Protein AF-A0A7V3WMC3-F1 (afdb_monomer)

Radius of gyration: 13.65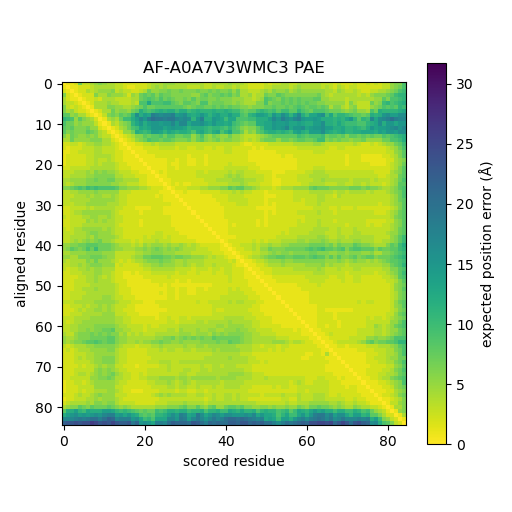 Å; Cα contacts (8 Å, |Δi|>4): 105; chains: 1; bounding box: 38×32×32 Å

Mean predicted aligned error: 4.44 Å

Structure (mmCIF, N/CA/C/O backbone):
data_AF-A0A7V3WMC3-F1
#
_entry.id   AF-A0A7V3WMC3-F1
#
loop_
_atom_site.group_PDB
_atom_site.id
_atom_site.type_symbol
_atom_site.label_atom_id
_atom_site.label_alt_id
_atom_site.label_comp_id
_atom_site.label_asym_id
_atom_site.label_entity_id
_atom_site.label_seq_id
_atom_site.pdbx_PDB_ins_code
_atom_site.Cartn_x
_atom_site.Cartn_y
_atom_site.Cartn_z
_atom_site.occupancy
_atom_site.B_iso_or_equiv
_atom_site.auth_seq_id
_atom_site.auth_comp_id
_atom_site.auth_asym_id
_atom_site.auth_atom_id
_atom_site.pdbx_PDB_model_num
ATOM 1 N N . MET A 1 1 ? -0.867 -0.783 6.154 1.00 91.19 1 MET A N 1
ATOM 2 C CA . MET A 1 1 ? -2.204 -0.308 6.566 1.00 91.19 1 MET A CA 1
ATOM 3 C C . MET A 1 1 ? -2.083 1.147 6.969 1.00 91.19 1 MET A C 1
ATOM 5 O O . MET A 1 1 ? -1.037 1.517 7.491 1.00 91.19 1 MET A O 1
ATOM 9 N N . PHE A 1 2 ? -3.087 1.966 6.683 1.00 90.06 2 PHE A N 1
ATOM 10 C CA . PHE A 1 2 ? -3.115 3.385 7.048 1.00 90.06 2 PHE A CA 1
ATOM 11 C C . PHE A 1 2 ? -4.553 3.823 7.367 1.00 90.06 2 PHE A C 1
ATOM 13 O O . PHE A 1 2 ? -5.420 2.967 7.532 1.00 90.06 2 PHE A O 1
ATOM 20 N N . GLY A 1 3 ? -4.796 5.126 7.517 1.00 86.62 3 GLY A N 1
ATOM 21 C CA . GLY A 1 3 ? -6.146 5.662 7.700 1.00 86.62 3 GLY A CA 1
ATOM 22 C C . GLY A 1 3 ? -6.710 5.490 9.114 1.00 86.62 3 GLY A C 1
ATOM 23 O O . GLY A 1 3 ? -5.970 5.394 10.100 1.00 86.62 3 GLY A O 1
ATOM 24 N N . SER A 1 4 ? -8.043 5.492 9.225 1.00 83.25 4 SER A N 1
ATOM 25 C CA . SER A 1 4 ? -8.759 5.545 10.513 1.00 83.25 4 SER A CA 1
ATOM 26 C C . SER A 1 4 ? -8.464 4.348 11.420 1.00 83.25 4 SER A C 1
ATOM 28 O O . SER A 1 4 ? -8.378 4.518 12.638 1.00 83.25 4 SER A O 1
ATOM 30 N N . TYR A 1 5 ? -8.228 3.168 10.832 1.00 80.12 5 TYR A N 1
ATOM 31 C CA . TYR A 1 5 ? -7.828 1.953 11.547 1.00 80.12 5 TYR A CA 1
ATOM 32 C C . TYR A 1 5 ? -6.512 2.112 12.299 1.00 80.12 5 TYR A C 1
ATOM 34 O O . TYR A 1 5 ? -6.407 1.652 13.433 1.00 80.12 5 TYR A O 1
ATOM 42 N N . VAL A 1 6 ? -5.531 2.8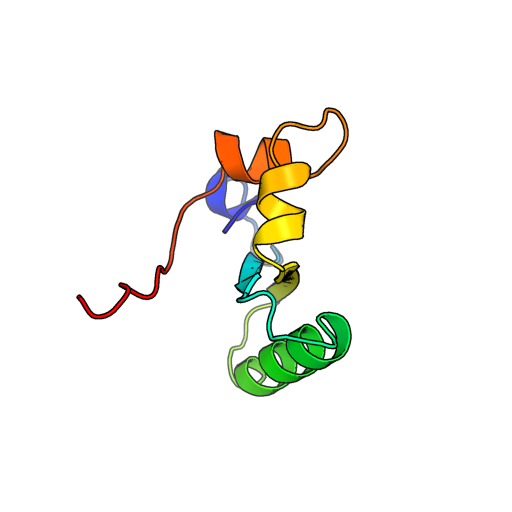01 11.715 1.00 81.56 6 VAL A N 1
ATOM 43 C CA . VAL A 1 6 ? -4.250 3.029 12.395 1.00 81.56 6 VAL A CA 1
ATOM 44 C C . VAL A 1 6 ? -4.350 4.166 13.416 1.00 81.56 6 VAL A C 1
ATOM 46 O O . VAL A 1 6 ? -3.717 4.113 14.465 1.00 81.56 6 VAL A O 1
ATOM 49 N N . ARG A 1 7 ? -5.204 5.164 13.162 1.00 79.69 7 ARG A N 1
ATOM 50 C CA . ARG A 1 7 ? -5.433 6.301 14.072 1.00 79.69 7 ARG A CA 1
ATOM 51 C C . ARG A 1 7 ? -6.377 5.999 15.243 1.00 79.69 7 ARG A C 1
ATOM 53 O O . ARG A 1 7 ? -6.614 6.883 16.061 1.00 79.69 7 ARG A O 1
ATOM 60 N N . GLY A 1 8 ? -6.946 4.793 15.319 1.00 75.44 8 GLY A N 1
ATOM 61 C CA . GLY A 1 8 ? -7.903 4.408 16.365 1.00 75.44 8 GLY A CA 1
ATOM 62 C C . GLY A 1 8 ? -9.254 5.135 16.291 1.00 75.44 8 GLY A C 1
ATOM 63 O O . GLY A 1 8 ? -10.011 5.114 17.254 1.00 75.44 8 GLY A O 1
ATOM 64 N N . GLN A 1 9 ? -9.569 5.773 15.161 1.00 76.81 9 GLN A N 1
ATOM 65 C CA . GLN A 1 9 ? -10.797 6.555 14.944 1.00 76.81 9 GLN A CA 1
ATOM 66 C C . GLN A 1 9 ? -11.828 5.753 14.138 1.00 76.81 9 GLN A C 1
ATOM 68 O O . GLN A 1 9 ? -12.445 6.264 13.206 1.00 76.81 9 GLN A O 1
ATOM 73 N N . THR A 1 10 ? -11.956 4.458 14.428 1.00 74.94 10 THR A N 1
ATOM 74 C CA . THR A 1 10 ? -12.835 3.569 13.662 1.00 74.94 10 THR A CA 1
ATOM 75 C C . THR A 1 10 ? -14.275 3.623 14.159 1.00 74.94 10 THR A C 1
ATOM 77 O O . THR A 1 10 ? -14.557 3.698 15.355 1.00 74.94 10 THR A O 1
ATOM 80 N N . HIS A 1 11 ? -15.202 3.547 13.210 1.00 73.81 11 HIS A N 1
ATOM 81 C CA . HIS A 1 11 ? -16.634 3.373 13.427 1.00 73.81 11 HIS A CA 1
ATOM 82 C C . HIS A 1 11 ? -17.096 2.094 12.715 1.00 73.81 11 HIS A C 1
ATOM 84 O O . HIS A 1 11 ? -16.338 1.506 11.944 1.00 73.81 11 HIS A O 1
ATOM 90 N N . ARG A 1 12 ? -18.338 1.651 12.961 1.00 69.31 12 ARG A N 1
ATOM 91 C CA . ARG A 1 12 ? -18.885 0.405 12.380 1.00 69.31 12 ARG A CA 1
ATOM 92 C C . ARG A 1 12 ? -18.761 0.315 10.855 1.00 69.31 12 ARG A C 1
ATOM 94 O O . ARG A 1 12 ? -18.601 -0.786 10.350 1.00 69.31 12 ARG A O 1
ATOM 101 N N . ASP A 1 13 ? -18.773 1.454 10.168 1.00 69.94 13 ASP A N 1
ATOM 102 C CA . ASP A 1 13 ? -18.734 1.539 8.704 1.00 69.94 13 ASP A CA 1
ATOM 103 C C . ASP A 1 13 ? -17.362 1.992 8.166 1.00 69.94 13 ASP A C 1
ATOM 105 O O . ASP A 1 13 ? -17.245 2.453 7.031 1.00 69.94 13 ASP A O 1
ATOM 109 N N . SER A 1 14 ? -16.307 1.936 8.987 1.00 79.94 14 SER A N 1
ATOM 110 C CA . SER A 1 14 ? -14.966 2.327 8.548 1.00 79.94 14 SER A CA 1
ATOM 111 C C . SER A 1 14 ? -14.389 1.347 7.526 1.00 79.94 14 SER A C 1
ATOM 113 O O . SER A 1 14 ? -14.420 0.134 7.712 1.00 79.94 14 SER A O 1
ATOM 115 N N . HIS A 1 15 ? -13.797 1.902 6.468 1.00 84.06 15 HIS A N 1
ATOM 116 C CA . HIS A 1 15 ? -13.043 1.149 5.472 1.00 84.06 15 HIS A CA 1
ATOM 117 C C . HIS A 1 15 ? -11.641 0.824 5.990 1.00 84.06 15 HIS A C 1
ATOM 119 O O . HIS A 1 15 ? -11.012 1.642 6.662 1.00 84.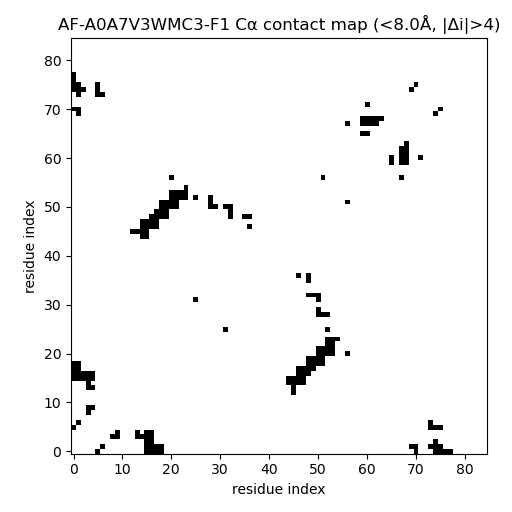06 15 HIS A O 1
ATOM 125 N N . LEU A 1 16 ? -11.139 -0.364 5.660 1.00 88.44 16 LEU A N 1
ATOM 126 C CA . LEU A 1 16 ? -9.758 -0.752 5.914 1.00 88.44 16 LEU A CA 1
ATOM 127 C C . LEU A 1 16 ? -8.859 -0.283 4.764 1.00 88.44 16 LEU A C 1
ATOM 129 O O . LEU A 1 16 ? -8.917 -0.841 3.665 1.00 88.44 16 LEU A O 1
ATOM 133 N N . ASP A 1 17 ? -7.995 0.696 5.028 1.00 92.19 17 ASP A N 1
ATOM 134 C CA . ASP A 1 17 ? -7.078 1.245 4.028 1.00 92.19 17 ASP A CA 1
ATOM 135 C C . ASP A 1 17 ? -5.749 0.475 3.966 1.00 92.19 17 ASP A C 1
ATOM 137 O O . ASP A 1 17 ? -4.961 0.396 4.925 1.00 92.19 17 ASP A O 1
ATOM 141 N N . ILE A 1 18 ? -5.460 -0.085 2.793 1.00 94.19 18 ILE A N 1
ATOM 142 C CA . ILE A 1 18 ? -4.286 -0.914 2.532 1.00 94.19 18 ILE A CA 1
ATOM 143 C C . ILE A 1 18 ? -3.531 -0.369 1.322 1.00 94.19 18 ILE A C 1
ATOM 145 O O . ILE A 1 18 ? -4.057 -0.271 0.217 1.00 94.19 18 ILE A O 1
ATOM 149 N N . LEU A 1 19 ? -2.244 -0.085 1.521 1.00 96.06 19 LEU A N 1
ATOM 150 C CA . LEU A 1 19 ? -1.286 0.092 0.438 1.00 96.06 19 LEU A CA 1
ATOM 151 C C . LEU A 1 19 ? -0.472 -1.193 0.316 1.00 96.06 19 LEU A C 1
ATOM 153 O O . LEU A 1 19 ? 0.143 -1.628 1.291 1.00 96.06 19 LEU A O 1
ATOM 157 N N . VAL A 1 20 ? -0.457 -1.777 -0.876 1.00 96.69 20 VAL A N 1
ATOM 158 C CA . VAL A 1 20 ? 0.381 -2.923 -1.222 1.00 96.69 20 VAL A CA 1
ATOM 159 C C . VAL A 1 20 ? 1.510 -2.435 -2.118 1.00 96.69 20 VAL A C 1
ATOM 161 O O . VAL A 1 20 ? 1.276 -1.980 -3.240 1.00 96.69 20 VAL A O 1
ATOM 164 N N . VAL A 1 21 ? 2.737 -2.535 -1.612 1.00 96.62 21 VAL A N 1
ATOM 165 C CA . VAL A 1 21 ? 3.946 -2.284 -2.397 1.00 96.62 21 VAL A CA 1
ATOM 166 C C . VAL A 1 21 ? 4.333 -3.586 -3.092 1.00 96.62 21 VAL A C 1
ATOM 168 O O . VAL A 1 21 ? 4.561 -4.601 -2.435 1.00 96.62 21 VAL A O 1
ATOM 171 N N . VAL A 1 22 ? 4.356 -3.568 -4.421 1.00 96.44 22 VAL A N 1
ATOM 172 C CA . VAL A 1 22 ? 4.685 -4.724 -5.263 1.00 96.44 22 VAL A CA 1
ATOM 173 C C . VAL A 1 22 ? 6.004 -4.517 -5.992 1.00 96.44 22 VAL A C 1
ATOM 175 O O . VAL A 1 22 ? 6.473 -3.392 -6.153 1.00 96.44 22 VAL A O 1
ATOM 178 N N . ASP A 1 23 ? 6.592 -5.617 -6.447 1.00 95.31 23 ASP A N 1
ATOM 179 C CA . ASP A 1 23 ? 7.792 -5.590 -7.277 1.00 95.31 23 ASP A CA 1
ATOM 180 C C . ASP A 1 23 ? 7.556 -4.828 -8.594 1.00 95.31 23 ASP A C 1
ATOM 182 O O . ASP A 1 23 ? 6.438 -4.784 -9.118 1.00 95.31 23 ASP A O 1
ATOM 186 N N . ASP A 1 24 ? 8.616 -4.236 -9.146 1.00 94.81 24 ASP A N 1
ATOM 187 C CA . ASP A 1 24 ? 8.541 -3.457 -10.384 1.00 94.81 24 ASP A CA 1
ATOM 188 C C . ASP A 1 24 ? 8.182 -4.302 -11.617 1.00 94.81 24 ASP A C 1
ATOM 190 O O . ASP A 1 24 ? 7.695 -3.757 -12.607 1.00 94.81 24 ASP A O 1
ATOM 194 N N . SER A 1 25 ? 8.339 -5.629 -11.540 1.00 95.50 25 SER A N 1
ATOM 195 C CA . SER A 1 25 ? 7.856 -6.582 -12.550 1.00 95.50 25 SER A CA 1
ATOM 196 C C . SER A 1 25 ? 6.334 -6.578 -12.730 1.00 95.50 25 SER A C 1
ATOM 198 O O . SER A 1 25 ? 5.834 -7.057 -13.751 1.00 95.50 25 SER A O 1
ATOM 200 N N . VAL A 1 26 ? 5.573 -6.006 -11.790 1.00 95.69 26 VAL A N 1
ATOM 201 C CA . VAL A 1 26 ? 4.134 -5.795 -11.959 1.00 95.69 26 VAL A CA 1
ATOM 202 C C . VAL A 1 26 ? 3.878 -4.678 -12.975 1.00 95.69 26 VAL A C 1
ATOM 204 O O . VAL A 1 26 ? 3.972 -3.480 -12.680 1.00 95.69 26 VAL A O 1
ATOM 207 N N . ALA A 1 27 ? 3.489 -5.088 -14.182 1.00 92.50 27 ALA A N 1
ATOM 208 C CA . ALA A 1 27 ? 3.218 -4.179 -15.292 1.00 92.50 27 ALA A CA 1
ATOM 209 C C . ALA A 1 27 ? 2.000 -3.270 -15.034 1.00 92.50 27 ALA A C 1
ATOM 211 O O . ALA A 1 27 ? 2.093 -2.052 -15.202 1.00 92.50 27 ALA A O 1
ATOM 212 N N . ASP A 1 28 ? 0.882 -3.847 -14.580 1.00 95.69 28 ASP A N 1
ATOM 213 C CA . ASP A 1 28 ? -0.386 -3.138 -14.377 1.00 95.69 28 ASP A CA 1
ATOM 214 C C . ASP A 1 28 ? -0.842 -3.205 -12.911 1.00 95.69 28 ASP A C 1
ATOM 216 O O . ASP A 1 28 ? -1.477 -4.159 -12.457 1.00 95.69 28 ASP A O 1
ATOM 220 N N . THR A 1 29 ? -0.546 -2.144 -12.159 1.00 96.00 29 THR A N 1
ATOM 221 C CA . THR A 1 29 ? -0.952 -2.027 -10.752 1.00 96.00 29 THR A CA 1
ATOM 222 C C . THR A 1 29 ? -2.467 -1.894 -10.581 1.00 96.00 29 THR A C 1
ATOM 224 O O . THR A 1 29 ? -3.000 -2.271 -9.534 1.00 96.00 29 THR A O 1
ATOM 227 N N . ARG A 1 30 ? -3.195 -1.400 -11.593 1.00 94.88 30 ARG A N 1
ATOM 228 C CA . ARG A 1 30 ? -4.659 -1.300 -11.554 1.00 94.88 30 ARG A CA 1
ATOM 229 C C . ARG A 1 30 ? -5.281 -2.685 -11.689 1.00 94.88 30 ARG A C 1
ATOM 231 O O . ARG A 1 30 ? -6.167 -3.019 -10.901 1.00 94.88 30 ARG A O 1
ATOM 238 N N . ALA A 1 31 ? -4.808 -3.492 -12.637 1.00 96.50 31 ALA A N 1
ATOM 239 C CA . ALA A 1 31 ? -5.233 -4.884 -12.770 1.00 96.50 31 ALA A CA 1
ATOM 240 C C . ALA A 1 31 ? -4.925 -5.684 -11.496 1.00 96.50 31 ALA A C 1
ATOM 242 O O . ALA A 1 31 ? -5.796 -6.407 -11.004 1.00 96.50 31 ALA A O 1
ATOM 243 N N . GLU A 1 32 ? -3.750 -5.479 -10.894 1.00 96.88 32 GLU A N 1
ATOM 244 C CA . GLU A 1 32 ? -3.403 -6.122 -9.624 1.00 96.88 32 GLU A CA 1
ATOM 245 C C . GLU A 1 32 ? -4.299 -5.679 -8.463 1.00 96.88 32 GLU A C 1
ATOM 247 O O . GLU A 1 32 ? -4.747 -6.524 -7.687 1.00 96.88 32 GLU A O 1
ATOM 252 N N . SER A 1 33 ? -4.656 -4.393 -8.367 1.00 94.81 33 SER A N 1
ATOM 253 C CA . SER A 1 33 ? -5.639 -3.923 -7.378 1.00 94.81 33 SER A CA 1
ATOM 254 C C . SER A 1 33 ? -6.989 -4.630 -7.556 1.00 94.81 33 SER A C 1
ATOM 256 O O . SER A 1 33 ? -7.571 -5.118 -6.586 1.00 94.81 33 SER A O 1
ATOM 258 N N . VAL A 1 34 ? -7.468 -4.780 -8.798 1.00 94.75 34 VAL A N 1
ATOM 259 C CA . VAL A 1 34 ? -8.710 -5.517 -9.091 1.00 94.75 34 VAL A CA 1
ATOM 260 C C . VAL A 1 34 ? -8.589 -6.993 -8.705 1.00 94.75 34 VAL A C 1
ATOM 262 O O . VAL A 1 34 ? -9.523 -7.544 -8.118 1.00 94.75 34 VAL A O 1
ATOM 265 N N . ARG A 1 35 ? -7.454 -7.639 -8.998 1.00 96.25 35 ARG A N 1
ATOM 266 C CA . ARG A 1 35 ? -7.191 -9.038 -8.632 1.00 96.25 35 ARG A CA 1
ATOM 267 C C . ARG A 1 35 ? -7.226 -9.236 -7.116 1.00 96.25 35 ARG A C 1
ATOM 269 O O . ARG A 1 35 ? -7.905 -10.148 -6.648 1.00 96.25 35 ARG A O 1
ATOM 276 N N . LEU A 1 36 ? -6.563 -8.362 -6.355 1.00 94.75 36 LEU A N 1
ATOM 277 C CA . LEU A 1 36 ? -6.559 -8.396 -4.889 1.00 94.75 36 LEU A CA 1
ATOM 278 C C . LEU A 1 36 ? -7.959 -8.164 -4.312 1.00 94.75 36 LEU A C 1
ATOM 280 O O . LEU A 1 36 ? -8.419 -8.955 -3.493 1.00 94.75 36 LEU A O 1
ATOM 284 N N . ARG A 1 37 ? -8.688 -7.149 -4.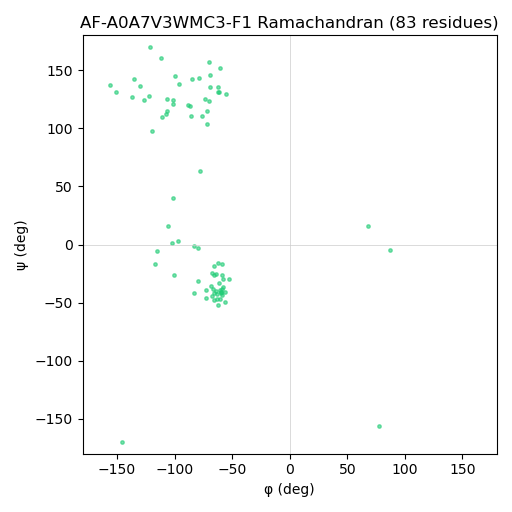799 1.00 92.38 37 ARG A N 1
ATOM 285 C CA . ARG A 1 37 ? -10.076 -6.894 -4.375 1.00 92.38 37 ARG A CA 1
ATOM 286 C C . ARG A 1 37 ? -10.986 -8.093 -4.648 1.00 92.38 37 ARG A C 1
ATOM 288 O O . ARG A 1 37 ? -11.841 -8.404 -3.830 1.00 92.38 37 ARG A O 1
ATOM 295 N N . ARG A 1 38 ? -10.808 -8.795 -5.775 1.00 93.56 38 ARG A N 1
ATOM 296 C CA . ARG A 1 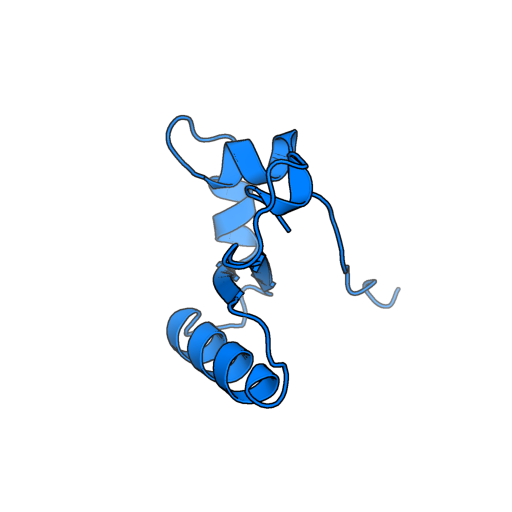38 ? -11.559 -10.028 -6.083 1.00 93.56 38 ARG A CA 1
ATOM 297 C C . ARG A 1 38 ? -11.228 -11.168 -5.121 1.00 93.56 38 ARG A C 1
ATOM 299 O O . ARG A 1 38 ? -12.153 -11.843 -4.685 1.00 93.56 38 ARG A O 1
ATOM 306 N N . ALA A 1 39 ? -9.955 -11.353 -4.777 1.00 94.19 39 ALA A N 1
ATOM 307 C CA . ALA A 1 39 ? -9.517 -12.402 -3.856 1.00 94.19 39 ALA A CA 1
ATOM 308 C C . ALA A 1 39 ? -10.070 -12.225 -2.429 1.00 94.19 39 ALA A C 1
ATOM 310 O O . ALA A 1 39 ? -10.228 -13.207 -1.712 1.00 94.19 39 ALA A O 1
ATOM 311 N N . LEU A 1 40 ? -10.397 -10.991 -2.034 1.00 91.69 40 LEU A N 1
ATOM 312 C CA . LEU A 1 40 ? -10.891 -10.659 -0.694 1.00 91.69 40 LEU A CA 1
ATOM 313 C C . LEU A 1 40 ? -12.422 -10.568 -0.593 1.00 91.69 40 LEU A C 1
ATOM 315 O O . LEU A 1 40 ? -12.938 -10.284 0.481 1.00 91.69 40 LEU A O 1
ATOM 319 N N . ARG A 1 41 ? -13.173 -10.852 -1.670 1.00 87.62 41 ARG A N 1
ATOM 320 C CA . ARG A 1 41 ? -14.650 -10.746 -1.695 1.00 87.62 41 ARG A CA 1
ATOM 321 C C . ARG A 1 41 ? -15.387 -11.603 -0.659 1.00 87.62 41 ARG A C 1
ATOM 323 O O . ARG A 1 41 ? -16.567 -11.369 -0.440 1.00 87.62 41 ARG A O 1
ATOM 330 N N . GLY A 1 42 ? -14.729 -12.599 -0.067 1.00 89.12 42 GLY A N 1
ATOM 331 C CA . GLY A 1 42 ? -15.303 -13.434 0.992 1.00 89.12 42 GLY A CA 1
ATOM 332 C C . GLY A 1 42 ? -15.220 -12.827 2.396 1.00 89.12 42 GLY A C 1
ATOM 333 O O . GLY A 1 42 ? -15.666 -13.465 3.343 1.00 89.12 42 GLY A O 1
ATOM 334 N N . ILE A 1 43 ? -14.626 -11.640 2.548 1.00 89.19 43 ILE A N 1
ATOM 335 C CA . ILE A 1 43 ? -14.489 -10.956 3.834 1.00 89.19 43 ILE A CA 1
ATOM 336 C C . ILE A 1 43 ? -15.550 -9.861 3.913 1.00 89.19 43 ILE A C 1
ATOM 338 O O . ILE A 1 43 ? -15.559 -8.950 3.086 1.00 89.19 43 ILE A O 1
ATOM 342 N N . ASP A 1 44 ? -16.419 -9.943 4.920 1.00 85.56 44 ASP A N 1
ATOM 343 C CA . ASP A 1 44 ? -17.468 -8.954 5.193 1.00 85.56 44 ASP A CA 1
ATOM 344 C C . ASP A 1 44 ? -16.884 -7.706 5.877 1.00 85.56 44 ASP A C 1
ATOM 346 O O . ASP A 1 44 ? -17.108 -7.423 7.052 1.00 85.56 44 ASP A O 1
ATOM 350 N N . MET A 1 45 ? -16.006 -7.015 5.150 1.00 85.38 45 MET A N 1
ATOM 351 C CA . MET A 1 45 ? -15.355 -5.781 5.572 1.00 85.38 45 MET A CA 1
ATOM 352 C C . MET A 1 45 ? -15.043 -4.942 4.341 1.00 85.38 45 MET A C 1
ATOM 354 O O . MET A 1 45 ? -14.456 -5.425 3.370 1.00 85.38 45 MET A O 1
ATOM 358 N N . ALA A 1 46 ? -15.408 -3.666 4.383 1.00 87.31 46 ALA A N 1
ATOM 359 C CA . ALA A 1 46 ? -15.115 -2.752 3.297 1.00 87.31 46 ALA A CA 1
ATOM 360 C C . ALA A 1 46 ? -13.613 -2.407 3.310 1.00 87.31 46 ALA A C 1
ATOM 362 O O . ALA A 1 46 ? -13.073 -1.998 4.336 1.00 87.31 46 ALA A O 1
ATOM 363 N N . MET A 1 47 ? -12.918 -2.606 2.188 1.00 90.12 47 MET A N 1
ATOM 364 C CA . MET A 1 47 ? -11.467 -2.399 2.092 1.00 90.12 47 MET A CA 1
ATOM 365 C C . MET A 1 47 ? -11.111 -1.533 0.893 1.00 90.12 47 MET A C 1
ATOM 367 O O . MET A 1 47 ? -11.570 -1.797 -0.225 1.00 90.12 47 MET A O 1
ATOM 371 N N . ASP A 1 48 ? -10.204 -0.586 1.108 1.00 90.50 48 ASP A N 1
ATOM 372 C CA . ASP A 1 48 ? -9.599 0.210 0.055 1.00 90.50 48 ASP A CA 1
ATOM 373 C C . ASP A 1 48 ? -8.148 -0.179 -0.186 1.00 90.50 48 ASP A C 1
ATOM 375 O O . ASP A 1 48 ? -7.264 -0.004 0.644 1.00 90.50 48 ASP A O 1
ATOM 379 N N . ILE A 1 49 ? -7.917 -0.753 -1.368 1.00 92.75 49 ILE A N 1
ATOM 380 C CA . ILE A 1 49 ? -6.646 -1.356 -1.760 1.00 92.75 49 ILE A CA 1
ATOM 381 C C . ILE A 1 49 ? -6.007 -0.512 -2.850 1.00 92.75 49 ILE A C 1
ATOM 383 O O . ILE A 1 49 ? -6.461 -0.498 -4.004 1.00 92.75 49 ILE A O 1
ATOM 387 N N . LEU A 1 50 ? -4.920 0.150 -2.478 1.00 93.56 50 LEU A N 1
ATOM 388 C CA . LEU A 1 50 ? -3.993 0.813 -3.380 1.00 93.56 50 LEU A CA 1
ATOM 389 C C . LEU A 1 50 ? -2.818 -0.123 -3.667 1.00 93.56 50 LEU A C 1
ATOM 391 O O . LEU A 1 50 ? -2.299 -0.777 -2.765 1.00 93.56 50 LEU A O 1
ATOM 395 N N . VAL A 1 51 ? -2.384 -0.174 -4.923 1.00 96.56 51 VAL A N 1
ATOM 396 C CA . VAL A 1 51 ? -1.218 -0.960 -5.343 1.00 96.56 51 VAL A CA 1
ATOM 397 C C . VAL A 1 51 ? -0.220 -0.026 -6.003 1.00 96.56 51 VAL A C 1
ATOM 399 O O . VAL A 1 51 ? -0.571 0.721 -6.918 1.00 96.56 51 VAL A O 1
ATOM 402 N N . VAL A 1 52 ? 1.026 -0.074 -5.544 1.00 96.81 52 VAL A N 1
ATOM 403 C CA . VAL A 1 52 ? 2.114 0.756 -6.059 1.00 96.81 52 VAL A CA 1
ATOM 404 C C . VAL A 1 52 ? 3.361 -0.093 -6.257 1.00 96.81 52 VAL A C 1
ATOM 406 O O . VAL A 1 52 ? 3.651 -0.992 -5.473 1.00 96.81 52 VAL A O 1
ATOM 409 N N . ARG A 1 53 ? 4.101 0.190 -7.323 1.00 97.56 53 ARG A N 1
ATOM 410 C CA . ARG A 1 53 ? 5.414 -0.407 -7.567 1.00 97.56 53 ARG A CA 1
ATOM 411 C C . ARG A 1 53 ? 6.447 0.104 -6.561 1.00 97.56 53 ARG A C 1
ATOM 413 O O . ARG A 1 53 ? 6.392 1.274 -6.181 1.00 97.56 53 ARG A O 1
ATOM 420 N N . ALA A 1 54 ? 7.396 -0.742 -6.176 1.00 96.06 54 ALA A N 1
ATOM 421 C CA . ALA A 1 54 ? 8.430 -0.421 -5.197 1.00 96.06 54 ALA A CA 1
ATOM 422 C C . ALA A 1 54 ? 9.244 0.820 -5.588 1.00 96.06 54 ALA A C 1
ATOM 424 O O . ALA A 1 54 ? 9.326 1.755 -4.795 1.00 96.06 54 ALA A O 1
ATOM 425 N N . SER A 1 55 ? 9.749 0.893 -6.826 1.00 96.19 55 SER A N 1
ATOM 426 C CA . SER A 1 55 ? 10.495 2.067 -7.311 1.00 96.19 55 SER A CA 1
ATOM 427 C C . SER A 1 55 ? 9.695 3.368 -7.193 1.00 96.19 55 SER A C 1
ATOM 429 O O . SER A 1 55 ? 10.219 4.406 -6.792 1.00 96.19 55 SER A O 1
ATOM 431 N N . HIS A 1 56 ? 8.400 3.310 -7.508 1.00 96.19 56 HIS A N 1
ATOM 432 C CA . HIS A 1 56 ? 7.512 4.465 -7.471 1.00 96.19 56 HIS A CA 1
ATOM 433 C C . HIS A 1 56 ? 7.186 4.885 -6.036 1.00 96.19 56 HIS A C 1
ATOM 435 O O . HIS A 1 56 ? 7.139 6.079 -5.741 1.00 96.19 56 HIS A O 1
ATOM 441 N N . PHE A 1 57 ? 6.981 3.915 -5.144 1.00 96.50 57 PHE A N 1
ATOM 442 C CA . PHE A 1 57 ? 6.786 4.187 -3.729 1.00 96.50 57 PHE A CA 1
ATOM 443 C C . PHE A 1 57 ? 8.024 4.857 -3.137 1.00 96.50 57 PHE A C 1
ATOM 445 O O . PHE A 1 57 ? 7.898 5.945 -2.589 1.00 96.50 57 PHE A O 1
ATOM 452 N N . GLU A 1 58 ? 9.214 4.285 -3.331 1.00 96.25 58 GLU A N 1
ATOM 453 C CA . GLU A 1 58 ? 10.460 4.858 -2.812 1.00 96.25 58 GLU A CA 1
ATOM 454 C C . GLU A 1 58 ? 10.725 6.269 -3.349 1.00 96.25 58 GLU A C 1
ATOM 456 O O . GLU A 1 58 ? 11.080 7.163 -2.586 1.00 96.25 58 GLU A O 1
ATOM 461 N N . ALA A 1 59 ? 10.467 6.517 -4.636 1.00 96.31 59 ALA A N 1
ATOM 462 C CA . ALA A 1 59 ? 10.651 7.842 -5.227 1.00 96.31 59 ALA A CA 1
ATOM 463 C C . ALA A 1 59 ? 9.694 8.913 -4.669 1.00 96.31 59 ALA A C 1
ATOM 465 O O . ALA A 1 59 ? 9.997 10.106 -4.726 1.00 96.31 59 ALA A O 1
ATOM 466 N N . LEU A 1 60 ? 8.518 8.518 -4.170 1.00 95.88 60 LEU A N 1
ATOM 467 C CA . LEU A 1 60 ? 7.458 9.447 -3.765 1.00 95.88 60 LEU A CA 1
ATOM 468 C C . LEU A 1 60 ? 7.132 9.433 -2.275 1.00 95.88 60 LEU A C 1
ATOM 470 O O . LEU A 1 60 ? 6.335 10.264 -1.832 1.00 95.88 60 LEU A O 1
ATOM 474 N N . ARG A 1 61 ? 7.729 8.524 -1.504 1.00 94.12 61 ARG A N 1
ATOM 475 C CA . ARG A 1 61 ? 7.384 8.295 -0.101 1.00 94.12 61 ARG A CA 1
ATOM 476 C C . ARG A 1 61 ? 7.514 9.531 0.780 1.00 94.12 61 ARG A C 1
ATOM 478 O O . ARG A 1 61 ? 6.741 9.676 1.713 1.00 94.12 61 ARG A O 1
ATOM 485 N N . ASP A 1 62 ? 8.415 10.454 0.452 1.00 94.06 62 ASP A N 1
ATOM 486 C CA . ASP A 1 62 ? 8.636 11.681 1.227 1.00 94.06 62 ASP A CA 1
ATOM 487 C C . ASP A 1 62 ? 8.006 12.930 0.596 1.00 94.06 62 ASP A C 1
ATOM 489 O O . ASP A 1 62 ? 8.110 14.037 1.136 1.00 94.06 62 ASP A O 1
ATOM 493 N N . ARG A 1 63 ? 7.313 12.780 -0.540 1.00 94.19 63 ARG A N 1
ATOM 494 C CA . ARG A 1 63 ? 6.737 13.913 -1.263 1.00 94.19 63 ARG A CA 1
ATOM 495 C C . ARG A 1 63 ? 5.569 14.519 -0.485 1.00 94.19 63 ARG A C 1
ATOM 497 O O . ARG A 1 63 ? 4.580 13.858 -0.170 1.00 94.19 63 ARG A O 1
ATOM 504 N N . ILE A 1 64 ? 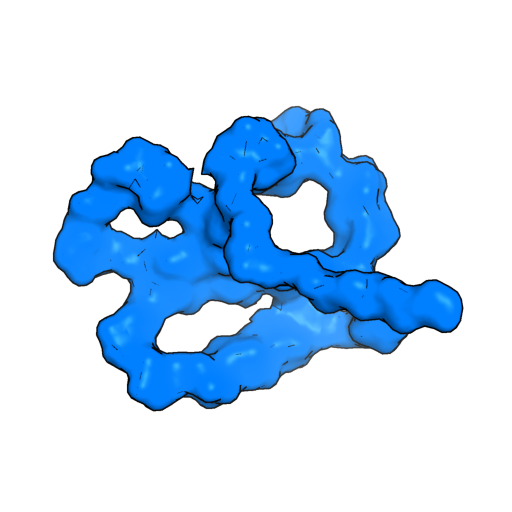5.672 15.817 -0.208 1.00 90.81 64 ILE A N 1
ATOM 505 C CA . ILE A 1 64 ? 4.620 16.588 0.463 1.00 90.81 64 ILE A CA 1
ATOM 506 C C . ILE A 1 64 ? 3.354 16.598 -0.406 1.00 90.81 64 ILE A C 1
ATOM 508 O O . ILE A 1 64 ? 3.427 16.793 -1.618 1.00 90.81 64 ILE A O 1
ATOM 512 N N . GLY A 1 65 ? 2.199 16.387 0.228 1.00 88.94 65 GLY A N 1
ATOM 513 C CA . GLY A 1 65 ? 0.892 16.358 -0.432 1.00 88.94 65 GLY A CA 1
ATOM 514 C C . GLY A 1 65 ? 0.486 14.992 -0.987 1.00 88.94 65 GLY A C 1
ATOM 515 O O . GLY A 1 65 ? -0.639 14.855 -1.455 1.00 88.94 65 GLY A O 1
ATOM 516 N N . LEU A 1 66 ? 1.356 13.976 -0.919 1.00 92.62 66 LEU A N 1
ATOM 517 C CA . LEU A 1 66 ? 0.991 12.602 -1.258 1.00 92.62 66 LEU A CA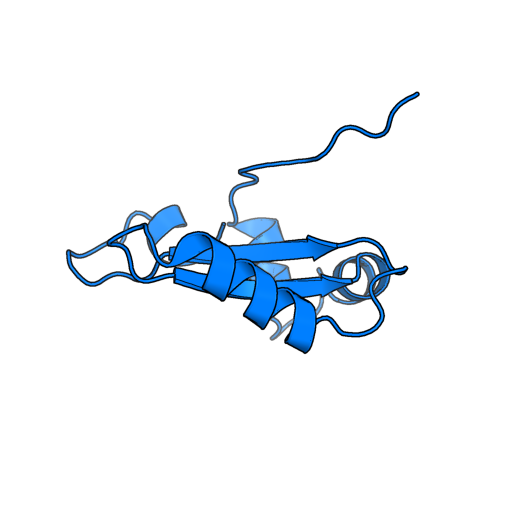 1
ATOM 518 C C . LEU A 1 66 ? 0.708 11.770 -0.010 1.00 92.62 66 LEU A C 1
ATOM 520 O O . LEU A 1 66 ? 1.404 11.882 1.001 1.00 92.62 66 LEU A O 1
ATOM 524 N N . ILE A 1 67 ? -0.260 10.859 -0.137 1.00 89.94 67 ILE A N 1
ATOM 525 C CA . ILE A 1 67 ? -0.646 9.922 0.924 1.00 89.94 67 ILE A CA 1
ATOM 526 C C . ILE A 1 67 ? 0.522 9.027 1.364 1.00 89.94 67 ILE A C 1
ATOM 528 O O . ILE A 1 67 ? 0.588 8.618 2.516 1.00 89.94 67 ILE A O 1
ATOM 532 N N . TYR A 1 68 ? 1.503 8.773 0.490 1.00 93.81 68 T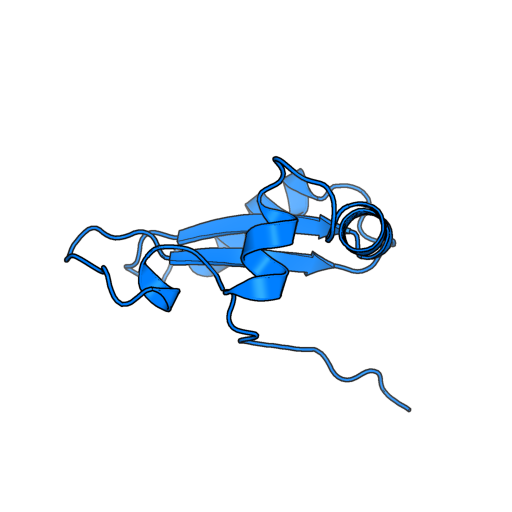YR A N 1
ATOM 533 C CA . TYR A 1 68 ? 2.667 7.943 0.818 1.00 93.81 68 TYR A CA 1
ATOM 534 C C . TYR A 1 68 ? 3.458 8.466 2.022 1.00 93.81 68 TYR A C 1
ATOM 536 O O . TYR A 1 68 ? 3.897 7.670 2.848 1.00 93.81 68 TYR A O 1
ATOM 544 N N . ARG A 1 69 ? 3.569 9.790 2.173 1.00 92.44 69 ARG A N 1
ATOM 545 C CA . ARG A 1 69 ? 4.269 10.408 3.305 1.00 92.44 69 ARG A CA 1
ATOM 546 C C . ARG A 1 69 ? 3.561 10.166 4.627 1.00 92.44 69 ARG A C 1
ATOM 548 O O . ARG A 1 69 ? 4.216 9.947 5.642 1.00 92.44 69 ARG A O 1
ATOM 555 N N . GLU A 1 70 ? 2.236 10.194 4.614 1.00 90.12 70 GLU A N 1
ATOM 556 C CA . GLU A 1 70 ? 1.416 9.839 5.770 1.00 90.12 70 GLU A CA 1
ATOM 557 C C . GLU A 1 70 ? 1.546 8.345 6.084 1.00 90.12 70 GLU A C 1
ATOM 559 O O . GLU A 1 70 ? 1.809 7.979 7.225 1.00 90.12 70 GLU A O 1
ATOM 564 N N . ILE A 1 71 ? 1.489 7.486 5.061 1.00 93.06 71 ILE A N 1
ATOM 565 C CA . ILE A 1 71 ? 1.634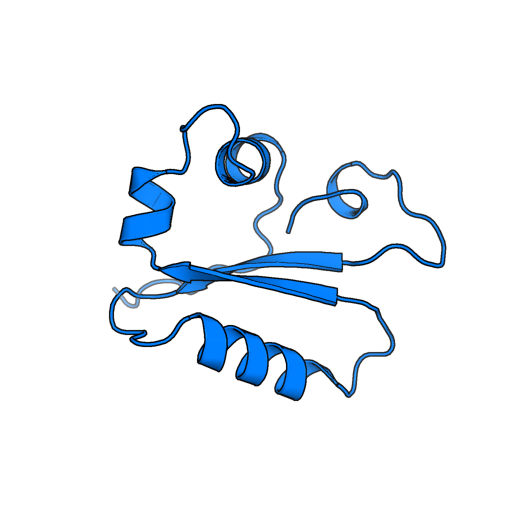 6.030 5.203 1.00 93.06 71 ILE A CA 1
ATOM 566 C C . ILE A 1 71 ? 2.985 5.649 5.815 1.00 93.06 71 ILE A C 1
ATOM 568 O O . ILE A 1 71 ? 3.036 4.758 6.653 1.00 93.06 71 ILE A O 1
ATOM 572 N N . VAL A 1 72 ? 4.080 6.308 5.432 1.00 93.12 72 VAL A N 1
ATOM 573 C CA . VAL A 1 72 ? 5.402 6.030 6.017 1.00 93.12 72 VAL A CA 1
ATOM 574 C C . VAL A 1 72 ? 5.498 6.467 7.476 1.00 93.12 72 VAL A C 1
ATOM 576 O O . VAL A 1 72 ? 6.185 5.817 8.258 1.00 93.12 72 VAL A O 1
ATOM 579 N N . ARG A 1 73 ? 4.858 7.580 7.841 1.00 91.00 73 ARG A N 1
ATOM 580 C CA . ARG A 1 73 ? 4.981 8.173 9.181 1.00 91.00 73 ARG A CA 1
ATOM 581 C C . ARG A 1 73 ? 4.057 7.537 10.201 1.00 91.00 73 ARG A C 1
ATOM 583 O O . ARG A 1 73 ? 4.445 7.356 11.348 1.00 91.00 73 ARG A O 1
ATOM 590 N N . GLU A 1 74 ? 2.831 7.271 9.783 1.00 89.88 74 GLU A N 1
ATOM 591 C CA . GLU A 1 74 ? 1.743 6.868 10.665 1.00 89.88 74 GLU A CA 1
ATOM 592 C C . GLU A 1 74 ? 1.236 5.472 10.340 1.00 89.88 74 GLU A C 1
ATOM 594 O O . GLU A 1 74 ? 0.532 4.892 11.151 1.00 89.88 74 GLU A O 1
ATOM 599 N N . GLY A 1 75 ? 1.552 4.924 9.165 1.00 91.81 75 GLY A N 1
ATOM 600 C CA . GLY A 1 75 ? 1.055 3.620 8.758 1.00 91.81 75 GLY A CA 1
ATOM 601 C C . GLY A 1 75 ? 1.663 2.471 9.557 1.00 91.81 75 GLY A C 1
ATOM 602 O O . GLY A 1 75 ? 2.768 2.538 10.091 1.00 91.81 75 GLY A O 1
ATOM 603 N N . GLN A 1 76 ? 0.930 1.363 9.581 1.00 93.81 76 GLN A N 1
ATOM 604 C CA . GLN A 1 76 ? 1.358 0.121 10.208 1.00 93.81 76 GLN A CA 1
ATOM 605 C C . GLN A 1 76 ? 1.733 -0.907 9.138 1.00 93.81 76 GLN A C 1
ATOM 607 O O . GLN A 1 76 ? 0.926 -1.234 8.254 1.00 93.81 76 GLN A O 1
ATOM 612 N N . LEU A 1 77 ? 2.951 -1.446 9.228 1.00 93.56 77 LEU A N 1
ATOM 613 C CA . LEU A 1 77 ? 3.376 -2.591 8.427 1.00 93.56 77 LEU A CA 1
ATOM 614 C C . LEU A 1 77 ? 2.656 -3.845 8.935 1.00 93.56 77 LEU A C 1
ATOM 616 O O . LEU A 1 77 ? 2.849 -4.264 10.071 1.00 93.56 77 LEU A O 1
ATOM 620 N N . VAL A 1 78 ? 1.805 -4.426 8.089 1.00 93.31 78 VAL A N 1
ATOM 621 C CA . VAL A 1 78 ? 1.016 -5.628 8.424 1.00 93.31 78 VAL A CA 1
ATOM 622 C C . VAL A 1 78 ? 1.615 -6.903 7.842 1.00 93.31 78 VAL A C 1
ATOM 624 O O . VAL A 1 78 ? 1.395 -7.989 8.367 1.00 93.31 78 VAL A O 1
ATOM 627 N N . PHE A 1 79 ? 2.365 -6.779 6.748 1.00 94.06 79 PHE A N 1
ATOM 628 C CA . PHE A 1 79 ? 2.990 -7.898 6.064 1.00 94.06 79 PHE A CA 1
ATOM 629 C C . PHE A 1 79 ? 4.193 -7.417 5.259 1.00 94.06 79 PHE A C 1
ATOM 631 O O . PHE A 1 79 ? 4.111 -6.414 4.551 1.00 94.06 79 PHE A O 1
ATOM 638 N N . GLU A 1 80 ? 5.275 -8.184 5.321 1.00 93.00 80 GLU A N 1
ATOM 639 C CA . GLU A 1 80 ? 6.438 -8.041 4.457 1.00 93.00 80 GLU A CA 1
ATOM 640 C C . GLU A 1 80 ? 6.891 -9.436 4.022 1.00 93.00 80 GLU A C 1
ATOM 642 O O . GLU A 1 80 ? 7.113 -10.330 4.845 1.00 93.00 80 GLU A O 1
ATOM 647 N N . LYS A 1 81 ? 7.031 -9.643 2.710 1.00 89.38 81 LYS A N 1
ATOM 648 C CA . LYS A 1 81 ? 7.631 -10.872 2.197 1.00 89.38 81 LYS A CA 1
ATOM 649 C C . LYS A 1 81 ? 9.140 -10.770 2.401 1.00 89.38 81 LYS A C 1
ATOM 651 O O . LYS A 1 81 ? 9.798 -10.007 1.699 1.00 89.38 81 LYS A O 1
ATOM 656 N N . ARG A 1 82 ? 9.698 -11.569 3.317 1.00 83.69 82 ARG A N 1
ATOM 657 C CA . ARG A 1 82 ? 11.158 -11.709 3.426 1.00 83.69 82 ARG A CA 1
ATOM 658 C C . ARG A 1 82 ? 11.730 -12.126 2.072 1.00 83.69 82 ARG A C 1
ATOM 660 O O . ARG A 1 82 ? 11.251 -13.089 1.467 1.00 83.69 82 ARG A O 1
ATOM 667 N N . LYS A 1 83 ? 12.757 -11.413 1.605 1.00 71.31 83 LYS A N 1
ATOM 668 C CA . LYS A 1 83 ? 13.582 -11.901 0.498 1.00 71.31 83 LYS A CA 1
ATOM 669 C C . LYS A 1 83 ? 14.251 -13.197 0.959 1.00 71.31 83 LYS A C 1
ATOM 671 O O . LYS A 1 83 ? 14.767 -13.255 2.074 1.00 71.31 83 LYS A O 1
ATOM 676 N N . ALA A 1 84 ? 14.174 -14.239 0.133 1.00 62.16 84 ALA A N 1
ATOM 677 C CA . ALA A 1 84 ? 15.028 -15.403 0.323 1.00 62.16 84 ALA A CA 1
ATOM 678 C C . ALA A 1 84 ? 16.480 -14.925 0.181 1.00 62.16 84 ALA A C 1
ATOM 680 O O . ALA A 1 84 ? 16.759 -14.133 -0.723 1.00 62.16 84 ALA A O 1
ATOM 681 N N . ALA A 1 85 ? 17.322 -15.313 1.139 1.00 52.19 85 ALA A N 1
ATOM 682 C CA . ALA A 1 85 ? 18.741 -14.974 1.166 1.00 52.19 85 ALA A CA 1
ATOM 683 C C . ALA A 1 85 ? 19.490 -15.620 -0.005 1.00 52.19 85 ALA A C 1
ATOM 685 O O . ALA A 1 85 ? 19.074 -16.729 -0.416 1.00 52.19 85 ALA A O 1
#

Secondary structure (DSSP, 8-state):
-BSHHHHT---TT--EEEEEEE-TT-S-HHHHHHHHHHHTTTSSS-EEEEEEEHHHHHHHTT-TTSHHHHHHHH-------PPP-

Solvent-accessible surface area (backbone atoms only — not comparable to full-atom values): 5194 Å² total; per-residue (Å²): 56,27,64,43,68,61,69,73,66,65,56,100,85,53,54,48,36,36,69,46,76,37,62,69,84,59,84,54,43,65,62,48,32,53,51,52,56,60,74,48,67,87,50,100,64,59,68,44,68,46,47,41,38,42,70,59,44,69,76,38,32,79,40,86,96,42,69,46,32,52,39,72,72,64,29,46,91,84,79,77,85,78,75,83,129

Sequence (85 aa):
MFGSYVRGQTHRDSHLDILVVVDDSVADTRAESVRLRRALRGIDMAMDILVVRASHFEALRDRIGLIYREIVREGQLVFEKRKAA

Foldseek 3Di:
DADCVLVVNDDPQDAAEDEAEDAPVPPDQPVVQVVVVVVCVVDPGHYDYGYDYPVRLVVCLCPPPDCSVRCVPRNDDPDDDDDDD

pLDDT: mean 89.71, std 8.44, range [52.19, 97.56]

Nearest PDB structures (foldseek):
  7ehv-assembly1_A  TM=4.154E-01  e=1.619E+00  Homo sapiens
  8ir3-assembly1_s  TM=5.066E-01  e=3.167E+00  Homo sapiens
  8vdx-assembly2_B  TM=3.808E-01  e=1.731E+00  Bordetella bronchiseptica